Protein AF-A0A527ZY14-F1 (afdb_monomer_lite)

Foldseek 3Di:
DCVCCLVVVLVVLLVCLVCCDVVNVHPACFDPVDPVSDHDHPDSVVSNVVSVVVSVCVCCCCVVVVVVVQVVCCVPPNNDDDPVDVVVNCCCNVVVHDPDDD

Structure (mmCIF, N/CA/C/O backbone):
data_AF-A0A527ZY14-F1
#
_entry.id   AF-A0A527ZY14-F1
#
loop_
_atom_site.group_PDB
_atom_site.id
_atom_site.type_symbol
_atom_site.label_atom_id
_atom_site.label_alt_id
_atom_site.label_comp_id
_atom_site.label_asym_id
_atom_site.label_entity_id
_atom_site.label_seq_id
_atom_site.pdbx_PDB_ins_code
_atom_site.Cartn_x
_atom_site.Cartn_y
_atom_site.Cartn_z
_atom_site.occupancy
_atom_site.B_iso_or_equiv
_atom_site.auth_seq_id
_atom_site.auth_comp_id
_atom_site.auth_asym_id
_atom_site.auth_atom_id
_atom_site.pdbx_PDB_model_num
ATOM 1 N N . VAL A 1 1 ? 2.159 1.250 10.163 1.00 89.56 1 VAL A N 1
ATOM 2 C CA . VAL A 1 1 ? 1.752 0.604 8.888 1.00 89.56 1 VAL A CA 1
ATOM 3 C C . VAL A 1 1 ? 1.672 1.598 7.727 1.00 89.56 1 VAL A C 1
ATOM 5 O O . VAL A 1 1 ? 2.466 1.471 6.809 1.00 89.56 1 VAL A O 1
ATOM 8 N N . PHE A 1 2 ? 0.805 2.619 7.757 1.00 94.12 2 PHE A N 1
ATOM 9 C CA . PHE A 1 2 ? 0.599 3.519 6.603 1.00 94.12 2 PHE A CA 1
ATOM 10 C C . PHE A 1 2 ? 1.883 4.185 6.066 1.00 94.12 2 PHE A C 1
ATOM 12 O O . PHE A 1 2 ? 2.198 4.030 4.892 1.00 94.12 2 PHE A O 1
ATOM 19 N N . GLY A 1 3 ? 2.669 4.860 6.913 1.00 96.12 3 GLY A N 1
ATOM 20 C CA . GLY A 1 3 ? 3.870 5.578 6.460 1.00 96.12 3 GLY A CA 1
ATOM 21 C C . GLY A 1 3 ? 4.937 4.687 5.809 1.00 96.12 3 GLY A C 1
ATOM 22 O O . GLY A 1 3 ? 5.503 5.054 4.792 1.00 96.12 3 GLY A O 1
ATOM 23 N N . ILE A 1 4 ? 5.180 3.490 6.347 1.00 97.50 4 ILE A N 1
ATOM 24 C CA . ILE A 1 4 ? 6.204 2.583 5.803 1.00 97.50 4 ILE A CA 1
ATOM 25 C C . ILE A 1 4 ? 5.656 1.794 4.608 1.00 97.50 4 ILE A C 1
ATOM 27 O O . ILE A 1 4 ? 6.303 1.717 3.572 1.00 97.50 4 ILE A O 1
ATOM 31 N N . HIS A 1 5 ? 4.450 1.235 4.720 1.00 97.31 5 HIS A N 1
ATOM 32 C CA . HIS A 1 5 ? 3.924 0.319 3.707 1.00 97.31 5 HIS A CA 1
ATOM 33 C C . HIS A 1 5 ? 3.185 1.039 2.576 1.00 97.31 5 HIS A C 1
ATOM 35 O O . HIS A 1 5 ? 3.429 0.732 1.416 1.00 97.31 5 HIS A O 1
ATOM 41 N N . CYS A 1 6 ? 2.305 2.001 2.882 1.00 97.31 6 CYS A N 1
ATOM 42 C CA . CYS A 1 6 ? 1.567 2.730 1.845 1.00 97.31 6 CYS A CA 1
ATOM 43 C C . CYS A 1 6 ? 2.509 3.675 1.096 1.00 97.31 6 CYS A C 1
ATOM 45 O O . CYS A 1 6 ? 2.713 3.518 -0.104 1.00 97.31 6 CYS A O 1
ATOM 47 N N . VAL A 1 7 ? 3.154 4.606 1.807 1.00 98.19 7 VAL A N 1
ATOM 48 C CA . VAL A 1 7 ? 4.034 5.594 1.158 1.00 98.19 7 VAL A CA 1
ATOM 49 C C . VAL A 1 7 ? 5.268 4.916 0.559 1.00 98.19 7 VAL A C 1
ATOM 51 O O . VAL A 1 7 ? 5.594 5.169 -0.599 1.00 98.19 7 VAL A O 1
ATOM 54 N N . GLY A 1 8 ? 5.907 3.998 1.293 1.00 98.44 8 GLY A N 1
ATOM 55 C CA . GLY A 1 8 ? 7.028 3.214 0.765 1.00 98.44 8 GLY A CA 1
ATOM 56 C C . GLY A 1 8 ? 6.640 2.356 -0.442 1.00 98.44 8 GLY A C 1
ATOM 57 O O . GLY A 1 8 ? 7.389 2.306 -1.414 1.00 98.44 8 GLY A O 1
ATOM 58 N N . GLY A 1 9 ? 5.446 1.756 -0.439 1.00 98.38 9 GLY A N 1
ATOM 59 C CA . GLY A 1 9 ? 4.917 0.998 -1.574 1.00 98.38 9 GLY A CA 1
ATOM 60 C C . GLY A 1 9 ? 4.665 1.862 -2.811 1.00 98.38 9 GLY A C 1
ATOM 61 O O . GLY A 1 9 ? 5.023 1.458 -3.913 1.00 98.38 9 GLY A O 1
ATOM 62 N N . ILE A 1 10 ? 4.122 3.072 -2.644 1.00 98.62 10 ILE A N 1
ATOM 63 C CA . ILE A 1 10 ? 3.914 4.028 -3.745 1.00 98.62 10 ILE A CA 1
ATOM 64 C C . ILE A 1 10 ? 5.255 4.437 -4.361 1.00 98.62 10 ILE A C 1
ATOM 66 O O . ILE A 1 10 ? 5.421 4.369 -5.579 1.00 98.62 10 ILE A O 1
ATOM 70 N N . ILE A 1 11 ? 6.221 4.828 -3.525 1.00 98.50 11 ILE A N 1
ATOM 71 C CA . ILE A 1 11 ? 7.561 5.218 -3.981 1.00 98.50 11 ILE A CA 1
ATOM 72 C C . ILE A 1 11 ? 8.236 4.044 -4.694 1.00 98.50 11 ILE A C 1
ATOM 74 O O . ILE A 1 11 ? 8.762 4.219 -5.792 1.00 98.50 11 ILE A O 1
ATOM 78 N N . GLY A 1 12 ? 8.175 2.844 -4.110 1.00 98.56 12 GLY A N 1
ATOM 79 C CA . GLY A 1 12 ? 8.726 1.627 -4.699 1.00 98.56 12 GLY A CA 1
ATOM 80 C C . GLY A 1 12 ? 8.101 1.300 -6.054 1.00 98.56 12 GLY A C 1
ATOM 81 O O . GLY A 1 12 ? 8.827 1.104 -7.022 1.00 98.56 12 GLY A O 1
ATOM 82 N N . ALA A 1 13 ? 6.769 1.323 -6.158 1.00 98.44 13 ALA A N 1
ATOM 83 C CA . ALA A 1 13 ? 6.050 1.010 -7.390 1.00 98.44 13 ALA A CA 1
ATOM 84 C C . ALA A 1 13 ? 6.365 1.995 -8.523 1.00 98.44 13 ALA A C 1
ATOM 86 O O . ALA A 1 13 ? 6.562 1.569 -9.662 1.00 98.44 13 ALA A O 1
ATOM 87 N N . LEU A 1 14 ? 6.443 3.296 -8.230 1.00 98.44 14 LEU A N 1
ATOM 88 C CA . LEU A 1 14 ? 6.851 4.299 -9.218 1.00 98.44 14 LEU A CA 1
ATOM 89 C C . LEU A 1 14 ? 8.336 4.149 -9.581 1.00 98.44 14 LEU A C 1
ATOM 91 O O . LEU A 1 14 ? 8.686 4.226 -10.758 1.00 98.44 14 LEU A O 1
ATOM 95 N N . GLY A 1 15 ? 9.193 3.850 -8.601 1.00 98.19 15 GLY A N 1
ATOM 96 C CA . GLY A 1 15 ? 10.604 3.525 -8.812 1.00 98.19 15 GLY A CA 1
ATOM 97 C C . GLY A 1 15 ? 10.802 2.322 -9.739 1.00 98.19 15 GLY A C 1
ATOM 98 O O . GLY A 1 15 ? 11.642 2.379 -10.635 1.00 98.19 15 GLY A O 1
ATOM 99 N N . THR A 1 16 ? 9.976 1.276 -9.620 1.00 97.69 16 THR A N 1
ATOM 100 C CA . THR A 1 16 ? 9.961 0.139 -10.555 1.00 97.69 16 THR A CA 1
ATOM 101 C C . THR A 1 16 ? 9.715 0.593 -11.992 1.00 97.69 16 THR A C 1
ATOM 103 O O . THR A 1 16 ? 10.390 0.113 -12.897 1.00 97.69 16 THR A O 1
ATOM 106 N N . GLY A 1 17 ? 8.829 1.568 -12.217 1.00 97.12 17 GLY A N 1
ATOM 107 C CA . GLY A 1 17 ? 8.561 2.106 -13.557 1.00 97.12 17 GLY A CA 1
ATOM 108 C C . GLY A 1 17 ? 9.787 2.745 -14.224 1.00 97.12 17 GLY A C 1
ATOM 109 O O . GLY A 1 17 ? 9.863 2.804 -15.451 1.00 97.12 17 GLY A O 1
ATOM 110 N N . ILE A 1 18 ? 10.766 3.179 -13.426 1.00 97.62 18 ILE A N 1
ATOM 111 C CA . ILE A 1 18 ? 12.053 3.709 -13.890 1.00 97.62 18 ILE A CA 1
ATOM 112 C C . ILE A 1 18 ? 13.066 2.572 -14.045 1.00 97.62 18 ILE A C 1
ATOM 114 O O . ILE A 1 18 ? 13.659 2.404 -15.110 1.00 97.62 18 ILE A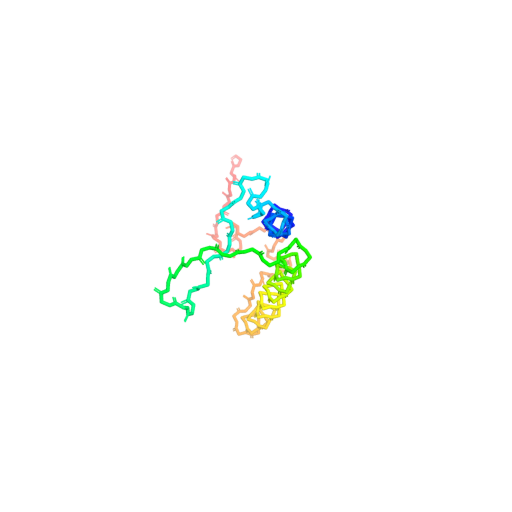 O 1
ATOM 118 N N . LEU A 1 19 ? 13.256 1.786 -12.985 1.00 97.88 19 LEU A N 1
ATOM 119 C CA . LEU A 1 19 ? 14.357 0.828 -12.863 1.00 97.88 19 LEU A CA 1
ATOM 120 C C . LEU A 1 19 ? 14.134 -0.478 -13.633 1.00 97.88 19 LEU A C 1
ATOM 122 O O . LEU A 1 19 ? 15.076 -1.241 -13.813 1.00 97.88 19 LEU A O 1
ATOM 126 N N . VAL A 1 20 ? 12.927 -0.731 -14.147 1.00 97.50 20 VAL A N 1
ATOM 127 C CA . VAL A 1 20 ? 12.666 -1.880 -15.029 1.00 97.50 20 VAL A CA 1
ATOM 128 C C . VAL A 1 20 ? 13.270 -1.719 -16.431 1.00 97.50 20 VAL A C 1
ATOM 130 O O . VAL A 1 20 ? 13.290 -2.670 -17.209 1.00 97.50 20 VAL A O 1
ATOM 133 N N . ASN A 1 21 ? 13.791 -0.532 -16.757 1.00 97.19 21 ASN A N 1
ATOM 134 C CA . ASN A 1 21 ? 14.473 -0.251 -18.015 1.00 97.19 21 ASN A CA 1
ATOM 135 C C . ASN A 1 21 ? 15.721 -1.141 -18.206 1.00 97.19 21 ASN A C 1
ATOM 137 O O . ASN A 1 21 ? 16.666 -1.010 -17.422 1.00 97.19 21 ASN A O 1
ATOM 141 N N . PRO A 1 22 ? 15.802 -1.958 -19.277 1.00 96.38 22 PRO A N 1
ATOM 142 C CA . PRO A 1 22 ? 16.989 -2.763 -19.569 1.00 96.38 22 PRO A CA 1
ATOM 143 C C . PRO A 1 22 ? 18.287 -1.962 -19.704 1.00 96.38 22 PRO A C 1
ATOM 145 O O . PRO A 1 22 ? 19.347 -2.444 -19.313 1.00 96.38 22 PRO A O 1
ATOM 148 N N . ALA A 1 23 ? 18.221 -0.708 -20.162 1.00 96.31 23 ALA A N 1
ATOM 149 C CA . ALA A 1 23 ? 19.391 0.170 -20.245 1.00 96.31 23 ALA A CA 1
ATOM 150 C C . ALA A 1 23 ? 19.968 0.558 -18.868 1.00 96.31 23 ALA A C 1
ATOM 152 O O . ALA A 1 23 ? 21.109 1.003 -18.787 1.00 96.31 23 ALA A O 1
ATOM 153 N N . LEU A 1 24 ? 19.193 0.392 -17.791 1.00 96.50 24 LEU A N 1
ATOM 154 C CA . LEU A 1 24 ? 19.615 0.605 -16.402 1.00 96.50 24 LEU A CA 1
ATOM 155 C C . LEU A 1 24 ? 19.916 -0.719 -15.672 1.00 96.50 24 LEU A C 1
ATOM 157 O O . LEU A 1 24 ? 20.105 -0.712 -14.458 1.00 96.50 24 LEU A O 1
ATOM 161 N N . GLY A 1 25 ? 19.940 -1.851 -16.388 1.00 95.81 25 GLY A N 1
ATOM 162 C CA . GLY A 1 25 ? 20.089 -3.191 -15.809 1.00 95.81 25 GLY A CA 1
ATOM 163 C C . GLY A 1 25 ? 18.774 -3.840 -15.358 1.00 95.81 25 GLY A C 1
ATOM 164 O O . GLY A 1 25 ? 18.803 -4.867 -14.684 1.00 95.81 25 GLY A O 1
ATOM 165 N N . GLY A 1 26 ? 17.625 -3.255 -15.709 1.00 96.31 26 GLY A N 1
ATOM 166 C CA . GLY A 1 26 ? 16.305 -3.820 -15.436 1.00 96.31 26 GLY A CA 1
ATOM 167 C C . GLY A 1 26 ? 15.970 -5.029 -16.316 1.00 96.31 26 GLY A C 1
ATOM 168 O O . GLY A 1 26 ? 16.508 -5.204 -17.405 1.00 96.31 26 GLY A O 1
ATOM 169 N N . ALA A 1 27 ? 15.038 -5.866 -15.863 1.00 94.50 27 ALA A N 1
ATOM 170 C CA . ALA A 1 27 ? 14.671 -7.096 -16.570 1.00 94.50 27 ALA A CA 1
ATOM 171 C C . ALA A 1 27 ? 13.750 -6.883 -17.792 1.00 94.50 27 ALA A C 1
ATOM 173 O O . ALA A 1 27 ? 13.485 -7.834 -18.524 1.00 94.50 27 ALA A O 1
ATOM 174 N N . GLY A 1 28 ? 13.236 -5.668 -18.014 1.00 95.25 28 GLY A N 1
ATOM 175 C CA . GLY A 1 28 ? 12.109 -5.447 -18.923 1.00 95.25 28 GLY A CA 1
ATOM 176 C C . GLY A 1 28 ? 10.794 -6.002 -18.359 1.00 95.25 28 GLY A C 1
ATOM 177 O O . GLY A 1 28 ? 10.696 -6.349 -17.182 1.00 95.25 28 GLY A O 1
ATOM 178 N N . ILE A 1 29 ? 9.758 -6.044 -19.194 1.00 94.19 29 ILE A N 1
ATOM 179 C CA . ILE A 1 29 ? 8.405 -6.470 -18.829 1.00 94.19 29 ILE A CA 1
ATOM 180 C C . ILE A 1 29 ? 7.993 -7.644 -19.699 1.00 94.19 29 ILE A C 1
ATOM 182 O O . ILE A 1 29 ? 7.924 -7.522 -20.919 1.00 94.19 29 ILE A O 1
ATOM 186 N N . VAL A 1 30 ? 7.683 -8.764 -19.057 1.00 92.50 30 VAL A N 1
ATOM 187 C CA . VAL A 1 30 ? 7.118 -9.937 -19.724 1.00 92.50 30 VAL A CA 1
ATOM 188 C C . VAL A 1 30 ? 5.635 -9.701 -19.983 1.00 92.50 30 VAL A C 1
ATOM 190 O O . VAL A 1 30 ? 4.885 -9.376 -19.058 1.00 92.50 30 VAL A O 1
ATOM 193 N N . ASP A 1 31 ? 5.215 -9.884 -21.232 1.00 87.75 31 ASP A N 1
ATOM 194 C CA . ASP A 1 31 ? 3.800 -9.994 -21.572 1.00 87.75 31 ASP A CA 1
ATOM 195 C C . ASP A 1 31 ? 3.345 -11.442 -21.352 1.00 87.75 31 ASP A C 1
ATOM 197 O O . ASP A 1 31 ? 3.713 -12.353 -22.086 1.00 87.75 31 ASP A O 1
ATOM 201 N N . TYR A 1 32 ? 2.558 -11.667 -20.301 1.00 87.44 32 TYR A N 1
ATOM 202 C CA . TYR A 1 32 ? 2.030 -12.996 -19.977 1.00 87.44 32 TYR A CA 1
ATOM 203 C C . TYR A 1 32 ? 0.803 -13.384 -20.813 1.00 87.44 32 TYR A C 1
ATOM 205 O O . TYR A 1 32 ? 0.255 -14.469 -20.619 1.00 87.44 32 TYR A O 1
ATOM 213 N N . SER A 1 33 ? 0.341 -12.512 -21.713 1.00 88.62 33 SER A N 1
ATOM 214 C CA . SER A 1 33 ? -0.740 -12.826 -22.650 1.00 88.62 33 SER A CA 1
ATOM 215 C C . SER A 1 33 ? -0.243 -13.471 -23.948 1.00 88.62 33 SER A C 1
ATOM 217 O O . SER A 1 33 ? -1.050 -14.016 -24.703 1.00 88.62 33 SER A O 1
ATOM 219 N N . THR A 1 34 ? 1.071 -13.461 -24.197 1.00 85.06 34 THR A N 1
ATOM 220 C CA . THR A 1 34 ? 1.703 -14.045 -25.383 1.00 85.06 34 THR A CA 1
ATOM 221 C C . THR A 1 34 ? 2.450 -15.337 -25.045 1.00 85.06 34 THR A C 1
ATOM 223 O O . THR A 1 34 ? 2.906 -15.556 -23.927 1.00 85.06 34 THR A O 1
ATOM 226 N N . ALA A 1 35 ? 2.569 -16.233 -26.029 1.00 84.94 35 ALA A N 1
ATOM 227 C CA . ALA A 1 35 ? 3.197 -17.545 -25.843 1.00 84.94 35 ALA A CA 1
ATOM 228 C C . ALA A 1 35 ? 4.737 -17.505 -25.803 1.00 84.94 35 ALA A C 1
ATOM 230 O O . ALA A 1 35 ? 5.365 -18.498 -25.441 1.00 84.94 35 ALA A O 1
ATOM 231 N N . ASP A 1 36 ? 5.348 -16.393 -26.213 1.00 85.44 36 ASP A N 1
ATOM 232 C CA . ASP A 1 36 ? 6.801 -16.226 -26.276 1.00 85.44 36 ASP A CA 1
ATOM 233 C C . ASP A 1 36 ? 7.419 -15.792 -24.938 1.00 85.44 36 ASP A C 1
ATOM 235 O O . ASP A 1 36 ? 8.627 -15.949 -24.764 1.00 85.44 36 ASP A O 1
ATOM 239 N N . PHE A 1 37 ? 6.609 -15.275 -24.000 1.00 84.88 37 PHE A N 1
ATOM 240 C CA . PHE A 1 37 ? 7.024 -14.748 -22.692 1.00 84.88 37 PHE A CA 1
ATOM 241 C C . PHE A 1 37 ? 8.260 -13.835 -22.766 1.00 84.88 37 PHE A C 1
ATOM 243 O O . PHE A 1 37 ? 9.047 -13.738 -21.818 1.00 84.88 37 PHE A O 1
ATOM 250 N N . ALA A 1 38 ? 8.454 -13.172 -23.906 1.00 87.12 38 ALA A N 1
ATOM 251 C CA . ALA A 1 38 ? 9.617 -12.343 -24.144 1.00 87.12 38 ALA A CA 1
ATOM 252 C C . ALA A 1 38 ? 9.482 -11.035 -23.357 1.00 87.12 38 ALA A C 1
ATOM 254 O O . ALA A 1 38 ? 8.431 -10.391 -23.352 1.00 87.12 38 ALA A O 1
ATOM 255 N N . ALA A 1 39 ? 10.562 -10.621 -22.690 1.00 91.38 39 ALA A N 1
ATOM 256 C CA . ALA A 1 39 ? 10.583 -9.346 -21.992 1.00 91.38 39 ALA A CA 1
ATOM 257 C C . ALA A 1 39 ? 10.731 -8.193 -22.997 1.00 91.38 39 ALA A C 1
ATOM 259 O O . ALA A 1 39 ? 11.747 -8.065 -23.681 1.00 91.38 39 ALA A O 1
ATOM 260 N N . GLY A 1 40 ? 9.715 -7.337 -23.069 1.00 92.06 40 GLY A N 1
ATOM 261 C CA . GLY A 1 40 ? 9.714 -6.103 -23.844 1.00 92.06 40 GLY A CA 1
ATOM 262 C C . GLY A 1 40 ? 9.915 -4.868 -22.967 1.00 92.06 40 GLY A C 1
ATOM 263 O O . GLY A 1 40 ? 9.768 -4.898 -21.745 1.00 92.06 40 GLY A O 1
ATOM 264 N N . TYR A 1 41 ? 10.224 -3.731 -23.589 1.00 95.19 41 TYR A N 1
ATOM 265 C CA . TYR A 1 41 ? 10.290 -2.455 -22.883 1.00 95.19 41 TYR A CA 1
ATOM 266 C C . TYR A 1 41 ? 9.775 -1.311 -23.756 1.00 95.19 41 TYR A C 1
ATOM 268 O O . TYR A 1 41 ? 10.459 -0.822 -24.649 1.00 95.19 41 TYR A O 1
ATOM 276 N N . ALA A 1 42 ? 8.555 -0.860 -23.465 1.00 92.25 42 ALA A N 1
ATOM 277 C CA . ALA A 1 42 ? 7.866 0.195 -24.211 1.00 92.25 42 ALA A CA 1
ATOM 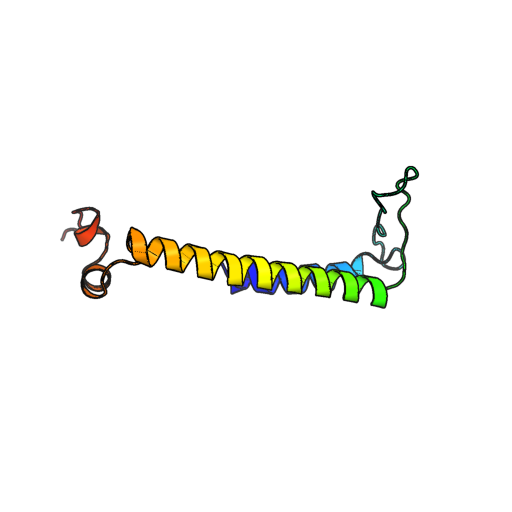278 C C . ALA A 1 42 ? 8.275 1.631 -23.803 1.00 92.25 42 ALA A C 1
ATOM 280 O O . ALA A 1 42 ? 7.580 2.591 -24.137 1.00 92.25 42 ALA A O 1
ATOM 281 N N . GLY A 1 43 ? 9.371 1.788 -23.051 1.00 96.19 43 GLY A N 1
ATOM 282 C CA . GLY A 1 43 ? 9.890 3.080 -22.596 1.00 96.19 43 GLY A CA 1
ATOM 283 C C . GLY A 1 43 ? 9.431 3.512 -21.197 1.00 96.19 43 GLY A C 1
ATOM 284 O O . GLY A 1 43 ? 8.401 3.073 -20.679 1.00 96.19 43 GLY A O 1
ATOM 285 N N . THR A 1 44 ? 10.205 4.419 -20.588 1.00 96.56 44 THR A N 1
ATOM 286 C CA . THR A 1 44 ? 10.023 4.862 -19.193 1.00 96.56 44 THR A CA 1
ATOM 287 C C . THR A 1 44 ? 8.674 5.526 -18.959 1.00 96.56 44 THR A C 1
ATOM 289 O O . THR A 1 44 ? 8.028 5.254 -17.954 1.00 96.56 44 THR A O 1
ATOM 292 N N . ALA A 1 45 ? 8.218 6.373 -19.887 1.00 97.50 45 ALA A N 1
ATOM 293 C CA . ALA A 1 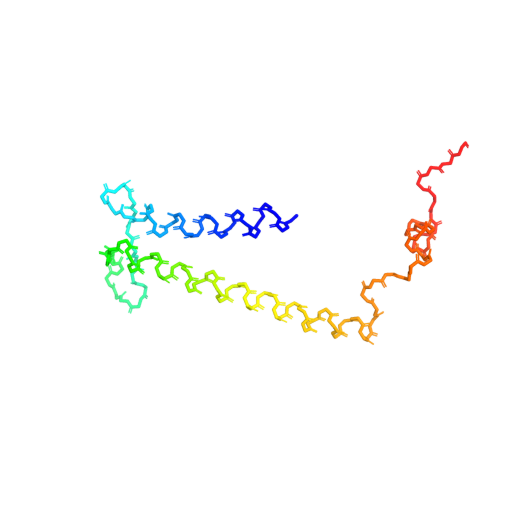45 ? 6.936 7.066 -19.753 1.00 97.50 45 ALA A CA 1
ATOM 294 C C . ALA A 1 45 ? 5.760 6.075 -19.712 1.00 97.50 45 ALA A C 1
ATOM 296 O O . ALA A 1 45 ? 4.887 6.175 -18.850 1.00 97.50 45 ALA A O 1
ATOM 297 N N . THR A 1 46 ? 5.783 5.068 -20.591 1.00 96.88 46 THR A N 1
ATOM 298 C CA . THR A 1 46 ? 4.779 3.999 -20.642 1.00 96.88 46 THR A CA 1
ATOM 299 C C . THR A 1 46 ? 4.763 3.179 -19.350 1.00 96.88 46 THR A C 1
ATOM 301 O O . THR A 1 46 ? 3.690 2.858 -18.829 1.00 96.88 46 THR A O 1
ATOM 304 N N . GLN A 1 47 ? 5.941 2.869 -18.797 1.00 97.19 47 GLN A N 1
ATOM 305 C CA . GLN A 1 47 ? 6.056 2.117 -17.546 1.00 97.19 47 GLN A CA 1
ATOM 306 C C . GLN A 1 47 ? 5.631 2.931 -16.324 1.00 97.19 47 GLN A C 1
ATOM 308 O O . GLN A 1 47 ? 4.813 2.457 -15.540 1.00 97.19 47 GLN A O 1
ATOM 313 N N . LEU A 1 48 ? 6.077 4.181 -16.193 1.00 98.00 48 LEU A N 1
ATOM 314 C CA . LEU A 1 48 ? 5.628 5.078 -15.125 1.00 98.00 48 LEU A CA 1
ATOM 315 C C . LEU A 1 48 ? 4.109 5.264 -15.130 1.00 98.00 48 LEU A C 1
ATOM 317 O O . LEU A 1 48 ? 3.482 5.214 -14.073 1.00 98.00 48 LEU A O 1
ATOM 321 N N . TRP A 1 49 ? 3.501 5.412 -16.309 1.00 98.25 49 TRP A N 1
ATOM 322 C CA . TRP A 1 49 ? 2.049 5.516 -16.419 1.00 98.25 49 TRP A CA 1
ATOM 323 C C . TRP A 1 49 ? 1.332 4.227 -16.002 1.00 98.25 49 TRP A C 1
ATOM 325 O O . TRP A 1 49 ? 0.286 4.268 -15.352 1.00 98.25 49 TRP A O 1
ATOM 335 N N . SER A 1 50 ? 1.898 3.069 -16.339 1.00 97.00 50 SER A N 1
ATOM 336 C CA . SER A 1 50 ? 1.354 1.769 -15.936 1.00 97.00 50 SER A CA 1
ATOM 337 C C . SER A 1 50 ? 1.419 1.576 -14.420 1.00 97.00 50 SER A C 1
ATOM 339 O O . SER A 1 50 ? 0.400 1.253 -13.807 1.00 97.00 50 SER A O 1
ATOM 341 N N . GLN A 1 51 ? 2.561 1.883 -13.804 1.00 98.31 51 GLN A N 1
ATOM 342 C CA . GLN A 1 51 ? 2.740 1.823 -12.352 1.00 98.31 51 GLN A CA 1
ATOM 343 C C . GLN A 1 51 ? 1.838 2.818 -11.615 1.00 98.31 51 GLN A C 1
ATOM 345 O O . GLN A 1 51 ? 1.227 2.461 -10.610 1.00 98.31 51 GLN A O 1
ATOM 350 N N . PHE A 1 52 ? 1.686 4.039 -12.137 1.00 98.62 52 PHE A N 1
ATOM 351 C CA . PHE A 1 52 ? 0.776 5.038 -11.575 1.00 98.62 52 PHE A CA 1
ATOM 352 C C . PHE A 1 52 ? -0.678 4.548 -11.555 1.00 98.62 52 PHE A C 1
ATOM 354 O O . PHE A 1 52 ? -1.342 4.640 -10.521 1.00 98.62 52 PHE A O 1
ATOM 361 N N . LYS A 1 53 ? -1.167 3.968 -12.661 1.00 98.56 53 LYS A N 1
ATOM 362 C CA . LYS A 1 53 ? -2.502 3.350 -12.701 1.00 98.56 53 LYS A CA 1
ATOM 363 C C . LYS A 1 53 ? -2.628 2.232 -11.664 1.00 98.56 53 LYS A C 1
ATOM 365 O O . LYS A 1 53 ? -3.627 2.190 -10.954 1.00 98.56 53 LYS A O 1
ATOM 370 N N . GLY A 1 54 ? -1.618 1.368 -11.541 1.00 98.44 54 GLY A N 1
ATOM 371 C CA . GLY A 1 54 ? -1.591 0.299 -10.539 1.00 98.44 54 GLY A CA 1
ATOM 372 C C . GLY A 1 54 ? -1.685 0.827 -9.104 1.00 98.44 54 GLY A C 1
ATOM 373 O O . GLY A 1 54 ? -2.504 0.343 -8.320 1.00 98.44 54 GLY A O 1
ATOM 374 N N . VAL A 1 55 ? -0.918 1.870 -8.776 1.00 98.69 55 VAL A N 1
ATOM 375 C CA . VAL A 1 55 ? -0.994 2.566 -7.482 1.00 98.69 55 VAL A CA 1
ATOM 376 C C . VAL A 1 55 ? -2.394 3.126 -7.244 1.00 98.69 55 VAL A C 1
ATOM 378 O O . VAL A 1 55 ? -2.983 2.857 -6.199 1.00 98.69 55 VAL A O 1
ATOM 381 N N . LEU A 1 56 ? -2.947 3.862 -8.211 1.00 98.62 56 LEU A N 1
ATOM 382 C CA . LEU A 1 56 ? -4.264 4.485 -8.085 1.00 98.62 56 LEU A CA 1
ATOM 383 C C . LEU A 1 56 ? -5.358 3.439 -7.846 1.00 98.62 56 LEU A C 1
ATOM 385 O O . LEU A 1 56 ? -6.155 3.586 -6.921 1.00 98.62 56 LEU A O 1
ATOM 389 N N . VAL A 1 57 ? -5.361 2.362 -8.635 1.00 98.56 57 VAL A N 1
ATOM 390 C CA . VAL A 1 57 ? -6.303 1.247 -8.473 1.00 98.56 57 VAL A CA 1
ATOM 391 C C . VAL A 1 57 ? -6.162 0.630 -7.086 1.00 98.56 57 VAL A C 1
ATOM 393 O O . VAL A 1 57 ? -7.164 0.444 -6.405 1.00 98.56 57 VAL A O 1
ATOM 396 N N . THR A 1 58 ? -4.936 0.371 -6.632 1.00 98.19 58 THR A N 1
ATOM 397 C CA . THR A 1 58 ? -4.689 -0.255 -5.325 1.00 98.19 58 THR A CA 1
ATOM 398 C C . THR A 1 58 ? -5.158 0.634 -4.173 1.00 98.19 58 THR A C 1
ATOM 400 O O . THR A 1 58 ? -5.804 0.145 -3.245 1.00 98.19 58 THR A O 1
ATOM 403 N N . VAL A 1 59 ? -4.885 1.941 -4.229 1.00 98.12 59 VAL A N 1
ATOM 404 C CA . VAL A 1 59 ? -5.311 2.910 -3.205 1.00 98.12 59 VAL A CA 1
ATOM 405 C C . VAL A 1 59 ? -6.830 3.028 -3.161 1.00 98.12 59 VAL A C 1
ATOM 407 O O . VAL A 1 59 ? -7.409 2.974 -2.079 1.00 98.12 59 VAL A O 1
ATOM 410 N N . LEU A 1 60 ? -7.488 3.154 -4.314 1.00 98.38 60 LEU A N 1
ATOM 411 C CA . LEU A 1 60 ? -8.946 3.255 -4.366 1.00 98.38 60 LEU A CA 1
ATOM 412 C C . LEU A 1 60 ? -9.611 1.957 -3.915 1.00 98.38 60 LEU A C 1
ATOM 414 O O . LEU A 1 60 ? -10.527 1.998 -3.099 1.00 98.38 60 LEU A O 1
ATOM 418 N N . TRP A 1 61 ? -9.128 0.811 -4.393 1.00 98.44 61 TRP A N 1
ATOM 419 C CA . TRP A 1 61 ? -9.668 -0.496 -4.034 1.00 98.44 61 TRP A CA 1
ATOM 420 C C . TRP A 1 61 ? -9.540 -0.764 -2.536 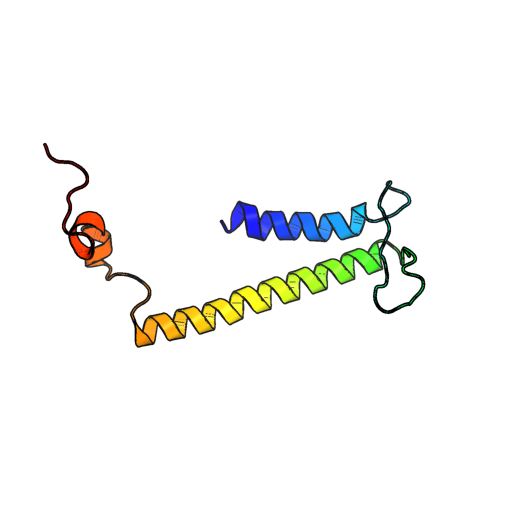1.00 98.44 61 TRP A C 1
ATOM 422 O O . TRP A 1 61 ? -10.534 -1.035 -1.865 1.00 98.44 61 TRP A O 1
ATOM 432 N N . SER A 1 62 ? -8.324 -0.643 -1.997 1.00 97.75 62 SER A N 1
ATOM 433 C CA . SER A 1 62 ? -8.080 -0.884 -0.574 1.00 97.75 62 SER A CA 1
ATOM 434 C C . SER A 1 62 ? -8.749 0.169 0.306 1.00 97.75 62 SER A C 1
ATOM 436 O O . SER A 1 62 ? -9.360 -0.194 1.305 1.00 97.75 62 SER A O 1
ATOM 438 N N . GLY A 1 63 ? -8.703 1.449 -0.066 1.00 97.75 63 GLY A N 1
ATOM 439 C CA . GLY A 1 63 ? -9.297 2.540 0.702 1.00 97.75 63 GLY A CA 1
ATOM 440 C C . GLY A 1 63 ? -10.821 2.471 0.748 1.00 97.75 63 GLY A C 1
ATOM 441 O O . GLY A 1 63 ? -11.400 2.409 1.832 1.00 97.75 63 GLY A O 1
ATOM 442 N N . ILE A 1 64 ? -11.478 2.440 -0.415 1.00 98.62 64 ILE A N 1
ATOM 443 C CA . ILE A 1 64 ? -12.946 2.418 -0.505 1.00 98.62 64 ILE A CA 1
ATOM 444 C C . ILE A 1 64 ? -13.485 1.082 0.002 1.00 98.62 64 ILE A C 1
ATOM 446 O O . ILE A 1 64 ? -14.404 1.066 0.819 1.00 98.62 64 ILE A O 1
ATOM 450 N N . GLY A 1 65 ? -12.892 -0.033 -0.435 1.00 98.44 65 GLY A N 1
ATOM 451 C CA . GLY A 1 65 ? -13.293 -1.366 0.005 1.00 98.44 65 GLY A CA 1
ATOM 452 C C . GLY A 1 65 ? -13.189 -1.516 1.521 1.00 98.44 65 GLY A C 1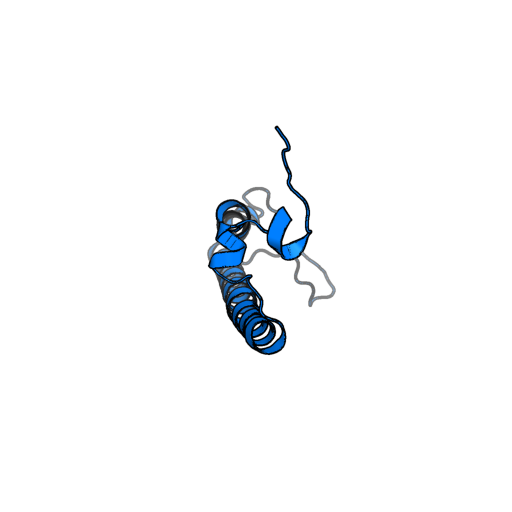
ATOM 453 O O . GLY A 1 65 ? -14.161 -1.920 2.159 1.00 98.44 65 GLY A O 1
ATOM 454 N N . SER A 1 66 ? -12.064 -1.109 2.121 1.00 98.06 66 SER A N 1
ATOM 455 C CA . SER A 1 66 ? -11.912 -1.166 3.582 1.00 98.06 66 SER A CA 1
ATOM 456 C C . SER A 1 66 ? -12.871 -0.217 4.289 1.00 98.06 66 SER A C 1
ATOM 458 O O . SER A 1 66 ? -13.443 -0.606 5.296 1.00 98.06 66 SER A O 1
ATOM 460 N N . ALA A 1 67 ? -13.104 0.994 3.773 1.00 98.25 67 ALA A N 1
ATOM 461 C CA . ALA A 1 67 ? -14.049 1.930 4.385 1.00 98.25 67 ALA A CA 1
ATOM 462 C C . ALA A 1 67 ? -15.477 1.364 4.432 1.00 98.25 67 ALA A C 1
ATOM 464 O O . ALA A 1 67 ? -16.144 1.463 5.463 1.00 98.25 67 ALA A O 1
ATOM 465 N N . ILE A 1 68 ? -15.928 0.726 3.347 1.00 98.50 68 ILE A N 1
ATOM 466 C CA . ILE A 1 68 ? -17.232 0.052 3.294 1.00 98.50 68 ILE A CA 1
ATOM 467 C C . ILE A 1 68 ? -17.278 -1.084 4.318 1.00 98.50 68 ILE A C 1
ATOM 469 O O . ILE A 1 68 ? -18.201 -1.141 5.130 1.00 98.50 68 ILE A O 1
ATOM 473 N N . LEU A 1 69 ? -16.276 -1.966 4.312 1.00 98.31 69 LEU A N 1
ATOM 474 C CA . LEU A 1 69 ? -16.227 -3.117 5.215 1.00 98.31 69 LEU A CA 1
ATOM 475 C C . LEU A 1 69 ? -16.169 -2.688 6.682 1.00 98.31 69 LEU A C 1
ATOM 477 O O . LEU A 1 69 ? -16.944 -3.188 7.493 1.00 98.31 69 LEU A O 1
ATOM 481 N N . TYR A 1 70 ? -15.319 -1.720 7.018 1.00 98.19 70 TYR A N 1
ATOM 482 C CA . TYR A 1 70 ? -15.236 -1.160 8.362 1.00 98.19 70 TYR A CA 1
ATOM 483 C C . TYR A 1 70 ? -16.557 -0.549 8.794 1.00 98.19 70 TYR A C 1
ATOM 485 O O . TYR A 1 70 ? -16.967 -0.774 9.928 1.00 98.19 70 TYR A O 1
ATOM 493 N N . LYS A 1 71 ? -17.270 0.149 7.901 1.00 98.12 71 LYS A N 1
ATOM 494 C CA . LYS A 1 71 ? -18.575 0.702 8.259 1.00 98.12 71 LYS A CA 1
ATOM 495 C C . LYS A 1 71 ? -19.614 -0.385 8.518 1.00 98.12 71 LYS A C 1
ATOM 497 O O . LYS A 1 71 ? -20.392 -0.260 9.457 1.00 98.12 71 LYS A O 1
ATOM 502 N N . ILE A 1 72 ? -19.628 -1.446 7.714 1.00 98.38 72 ILE A N 1
ATOM 503 C CA . ILE A 1 72 ? -20.531 -2.587 7.913 1.00 98.38 72 ILE A CA 1
ATOM 504 C C . ILE A 1 72 ? -20.247 -3.265 9.257 1.00 98.38 72 ILE A C 1
ATOM 506 O O . ILE A 1 72 ? -21.173 -3.481 10.034 1.00 98.38 72 ILE A O 1
ATOM 510 N N . VAL A 1 73 ? -18.979 -3.551 9.557 1.00 98.31 73 VAL A N 1
ATOM 511 C CA . VAL A 1 73 ? -18.581 -4.171 10.830 1.00 98.31 73 VAL A CA 1
ATOM 512 C C . VAL A 1 73 ? -18.942 -3.274 12.013 1.00 98.31 73 VAL A C 1
ATOM 514 O O . VAL A 1 73 ? -19.510 -3.755 12.990 1.00 98.31 73 VAL A O 1
ATOM 517 N N . ASP A 1 74 ? -18.688 -1.972 11.904 1.00 97.25 74 ASP A N 1
ATOM 518 C CA . ASP A 1 74 ? -19.019 -0.988 12.936 1.00 97.25 74 ASP A CA 1
ATOM 519 C C . ASP A 1 74 ? -20.520 -0.953 13.262 1.00 97.25 74 ASP A C 1
ATOM 521 O O . ASP A 1 74 ? -20.895 -0.858 14.424 1.00 97.25 74 ASP A O 1
ATOM 525 N N . MET A 1 75 ? -21.388 -1.104 12.257 1.00 97.25 75 MET A N 1
ATOM 526 C CA . MET A 1 75 ? -22.844 -1.115 12.458 1.00 97.25 75 MET A CA 1
ATOM 527 C C . MET A 1 75 ? -23.389 -2.432 13.028 1.00 97.25 75 MET A C 1
ATOM 529 O O . MET A 1 75 ? -24.432 -2.412 13.675 1.00 97.25 75 MET A O 1
ATOM 533 N N . ILE A 1 76 ? -22.740 -3.569 12.750 1.00 97.94 76 ILE A N 1
ATOM 534 C CA . ILE A 1 76 ? -23.241 -4.902 13.137 1.00 97.94 76 ILE A CA 1
ATOM 535 C C . ILE A 1 76 ? -22.647 -5.361 14.470 1.00 97.94 76 ILE A C 1
ATOM 537 O O . ILE A 1 76 ? -23.357 -5.916 15.303 1.00 97.94 76 ILE A O 1
ATOM 541 N N . VAL A 1 77 ? -21.342 -5.167 14.648 1.00 96.06 77 VAL A N 1
ATOM 542 C CA . VAL A 1 77 ? -20.567 -5.701 15.779 1.00 96.06 77 VAL A CA 1
ATOM 543 C C . VAL A 1 77 ? -20.091 -4.583 16.706 1.00 96.06 77 VAL A C 1
ATOM 545 O O . VAL A 1 77 ? -20.003 -4.787 17.912 1.00 96.06 77 VAL A O 1
ATOM 548 N N . GLY A 1 78 ? -19.810 -3.401 16.153 1.00 94.50 78 GLY A N 1
ATOM 549 C CA . GLY A 1 78 ? -19.036 -2.358 16.823 1.00 94.50 78 GLY A CA 1
ATOM 550 C C . GLY A 1 78 ? -17.543 -2.594 16.598 1.00 94.50 78 GLY A C 1
ATOM 551 O O . GLY A 1 78 ? -16.976 -3.572 17.078 1.00 94.50 78 GLY A O 1
ATOM 552 N N . LEU A 1 79 ? -16.903 -1.721 15.815 1.00 95.06 79 LEU A N 1
ATOM 553 C CA . LEU A 1 79 ? -15.518 -1.928 15.368 1.00 95.06 79 LEU A CA 1
ATOM 554 C C . LEU A 1 79 ? -14.494 -1.437 16.396 1.00 95.06 79 LEU A C 1
ATOM 556 O O . LEU A 1 79 ? -13.401 -1.992 16.500 1.00 95.06 79 LEU A O 1
ATOM 560 N N . ARG A 1 80 ? -14.831 -0.367 17.119 1.00 95.56 80 ARG A N 1
ATOM 561 C CA . ARG A 1 80 ? -13.957 0.291 18.087 1.00 95.56 80 ARG A CA 1
ATOM 562 C C . ARG A 1 80 ? -14.631 0.298 19.464 1.00 95.56 80 ARG A C 1
ATOM 564 O O . ARG A 1 80 ? -15.838 0.542 19.523 1.00 95.56 80 ARG A O 1
ATOM 571 N N . PRO A 1 81 ? -13.890 0.050 20.556 1.00 94.88 81 PRO A N 1
ATOM 572 C CA . PRO A 1 81 ? -14.419 0.172 21.911 1.00 94.88 81 PRO A CA 1
ATOM 573 C C . PRO A 1 81 ? -14.969 1.579 22.188 1.00 94.88 81 PRO A C 1
ATOM 575 O O . PRO A 1 81 ? -14.635 2.549 21.502 1.00 94.88 81 PRO A O 1
ATOM 578 N N . THR A 1 82 ? -15.825 1.702 23.204 1.00 93.94 82 THR A N 1
ATOM 579 C CA . THR A 1 82 ? -16.346 3.013 23.617 1.00 93.94 82 THR A CA 1
ATOM 580 C C . THR A 1 82 ? -15.210 3.900 24.126 1.00 93.94 82 THR A C 1
ATOM 582 O O . THR A 1 82 ? -14.212 3.412 24.648 1.00 93.94 82 THR A O 1
ATOM 585 N N . ALA A 1 83 ? -15.362 5.222 24.015 1.00 94.94 83 ALA A N 1
ATOM 586 C CA . ALA A 1 83 ? -14.329 6.162 24.457 1.00 94.94 83 ALA A CA 1
ATOM 587 C C . ALA A 1 83 ? -13.987 6.024 25.952 1.00 94.94 83 ALA A C 1
ATOM 589 O O . ALA A 1 83 ? -12.846 6.263 26.341 1.00 94.94 83 ALA A O 1
ATOM 590 N N . ASP A 1 84 ? -14.961 5.637 26.778 1.00 94.75 84 ASP A N 1
ATOM 591 C CA . ASP A 1 84 ? -14.733 5.388 28.201 1.00 94.75 84 ASP A CA 1
ATOM 592 C C . ASP A 1 84 ? -13.956 4.084 28.416 1.00 94.75 84 ASP A C 1
ATOM 594 O O . ASP A 1 84 ? -12.979 4.088 29.162 1.00 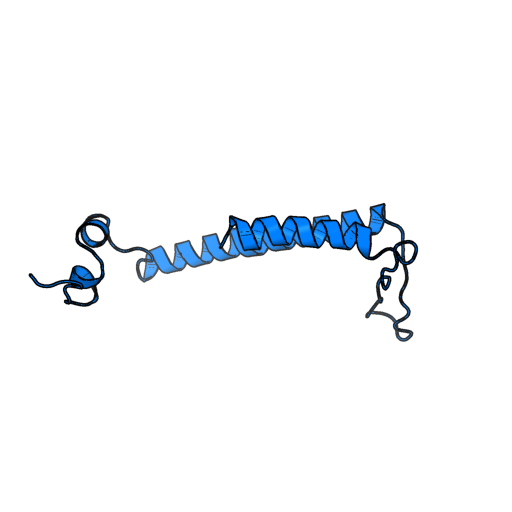94.75 84 ASP A O 1
ATOM 598 N N . ALA A 1 85 ? -14.283 3.015 27.676 1.00 92.62 85 ALA A N 1
ATOM 599 C CA . ALA A 1 85 ? -13.532 1.763 27.741 1.00 92.62 85 ALA A CA 1
ATOM 600 C C . ALA A 1 85 ? -12.086 1.915 27.231 1.00 92.62 85 ALA A C 1
ATOM 602 O O . ALA A 1 85 ? -11.152 1.366 27.811 1.00 92.62 85 ALA A O 1
ATOM 603 N N . GLU A 1 86 ? -11.870 2.716 26.182 1.00 93.31 86 GLU A N 1
ATOM 604 C CA . GLU A 1 86 ? -10.520 3.034 25.698 1.00 93.31 86 GLU A CA 1
ATOM 605 C C . GLU A 1 86 ? -9.701 3.850 26.705 1.00 93.31 86 GLU A C 1
ATOM 607 O O . GLU A 1 86 ? -8.480 3.706 26.745 1.00 93.31 86 GLU A O 1
ATOM 612 N N . ARG A 1 87 ? -10.346 4.709 27.506 1.00 93.12 87 ARG A N 1
ATOM 613 C CA . ARG A 1 87 ? -9.675 5.502 28.550 1.00 93.12 87 ARG A CA 1
ATOM 614 C C . ARG A 1 87 ? -9.316 4.674 29.775 1.00 93.12 87 ARG A C 1
ATOM 616 O O . ARG A 1 87 ? -8.251 4.891 30.342 1.00 93.12 87 ARG A O 1
ATOM 623 N N . GLU A 1 88 ? -10.211 3.787 30.192 1.00 91.50 88 GLU A N 1
ATOM 624 C CA . GLU A 1 88 ? -9.987 2.880 31.320 1.00 91.50 88 GLU A CA 1
ATOM 625 C C . GLU A 1 88 ? -8.945 1.803 30.978 1.00 91.50 88 GLU A C 1
ATOM 627 O O . GLU A 1 88 ? -8.151 1.417 31.832 1.00 91.50 88 GLU A O 1
ATOM 632 N N . GLY A 1 89 ? -8.882 1.397 29.706 1.00 93.25 89 GLY A N 1
ATOM 633 C CA . GLY A 1 89 ? -7.925 0.430 29.179 1.00 93.25 89 GLY A CA 1
ATOM 634 C C . GLY A 1 89 ? -8.593 -0.900 28.838 1.00 93.25 89 GLY A C 1
ATOM 635 O O . GLY A 1 89 ? -9.474 -1.384 29.552 1.00 93.25 89 GLY A O 1
ATOM 636 N N . LEU A 1 90 ? -8.177 -1.507 27.724 1.00 93.06 90 LEU A N 1
ATOM 637 C CA . LEU A 1 90 ? -8.769 -2.761 27.237 1.00 93.06 90 LEU A CA 1
ATOM 638 C C . LEU A 1 90 ? -8.390 -3.965 28.094 1.00 93.06 90 LEU A C 1
ATOM 640 O O . LEU A 1 90 ? -9.186 -4.893 28.206 1.00 93.06 90 LEU A O 1
ATOM 644 N N . ASP A 1 91 ? -7.240 -3.914 28.763 1.00 93.25 91 ASP A N 1
ATOM 645 C CA . ASP A 1 91 ? -6.832 -4.937 29.724 1.00 93.25 91 ASP A CA 1
ATOM 646 C C . ASP A 1 91 ? -7.910 -5.096 30.810 1.00 93.25 91 ASP A C 1
ATOM 648 O O . ASP A 1 91 ? -8.394 -6.196 31.052 1.00 93.25 91 ASP A O 1
ATOM 652 N N . LEU A 1 92 ? -8.413 -3.989 31.368 1.00 88.56 92 LEU A N 1
ATOM 653 C CA . LEU A 1 92 ? -9.484 -4.021 32.367 1.00 88.56 92 LEU A CA 1
ATOM 654 C C . LEU A 1 92 ? -10.858 -4.274 31.738 1.00 88.56 92 LEU A C 1
ATOM 656 O O . LEU A 1 92 ? -11.606 -5.137 32.194 1.00 88.56 92 LEU A O 1
ATOM 660 N N . THR A 1 93 ? -11.199 -3.529 30.688 1.00 90.81 93 THR A N 1
ATOM 661 C CA . THR A 1 93 ? -12.579 -3.470 30.173 1.00 90.81 93 THR A CA 1
ATOM 662 C C . THR A 1 93 ? -12.951 -4.635 29.261 1.00 90.81 93 THR A C 1
ATOM 664 O O . THR A 1 93 ? -14.124 -5.000 29.192 1.00 90.81 93 THR A O 1
ATOM 667 N N . ALA A 1 94 ? -11.975 -5.235 28.575 1.00 90.44 94 ALA A N 1
ATOM 668 C CA . ALA A 1 94 ? -12.176 -6.361 27.666 1.00 90.44 94 ALA A CA 1
ATOM 669 C C . ALA A 1 94 ? -11.543 -7.666 28.173 1.00 90.44 94 ALA A C 1
ATOM 671 O O . ALA A 1 94 ? -12.065 -8.739 27.867 1.00 90.44 94 ALA A O 1
ATOM 672 N N . HIS A 1 95 ? -10.454 -7.594 28.947 1.00 93.06 95 HIS A N 1
ATOM 673 C CA . HIS A 1 95 ? -9.716 -8.775 29.412 1.00 93.06 95 HIS A CA 1
ATOM 674 C C . HIS A 1 95 ? -9.832 -9.041 30.926 1.00 93.06 95 HIS A C 1
ATOM 676 O O . HIS A 1 95 ? -9.515 -10.144 31.366 1.00 93.06 95 HIS A O 1
ATOM 682 N N . GLY A 1 96 ? -10.363 -8.099 31.718 1.00 88.69 96 GLY A N 1
ATOM 683 C CA . GLY A 1 96 ? -10.539 -8.243 33.168 1.00 88.69 96 GLY A CA 1
ATOM 684 C C . GLY A 1 96 ? -9.229 -8.321 33.961 1.00 88.69 96 GLY A C 1
ATOM 685 O O . GLY A 1 96 ? -9.233 -8.794 35.098 1.00 88.69 96 GLY A O 1
ATOM 686 N N . GLU A 1 97 ? -8.117 -7.883 33.374 1.00 89.25 97 GLU A N 1
ATOM 687 C CA . GLU A 1 97 ? -6.776 -7.968 33.946 1.00 89.25 97 GLU A CA 1
ATOM 688 C C . GLU A 1 97 ? -6.146 -6.583 34.125 1.00 89.25 97 GLU A C 1
ATOM 690 O O . GLU A 1 97 ? -6.404 -5.649 33.369 1.00 89.25 97 GLU A O 1
ATOM 695 N N . ALA A 1 98 ? -5.307 -6.437 35.151 1.00 85.50 98 ALA A N 1
ATOM 696 C CA . ALA A 1 98 ? -4.460 -5.264 35.305 1.00 85.50 98 ALA A CA 1
ATOM 697 C C . ALA A 1 98 ? -3.038 -5.636 34.878 1.00 85.50 98 ALA A C 1
ATOM 699 O O . ALA A 1 98 ? -2.428 -6.527 35.468 1.00 85.50 98 ALA A O 1
ATOM 700 N N . ALA A 1 99 ? -2.485 -4.933 33.885 1.00 81.88 99 ALA A N 1
ATOM 701 C CA . ALA A 1 99 ? -1.123 -5.191 33.408 1.00 81.88 99 ALA A CA 1
ATOM 702 C C . ALA A 1 99 ? -0.054 -5.034 34.507 1.00 81.88 99 ALA A C 1
ATOM 704 O O . ALA A 1 99 ? 1.001 -5.667 34.443 1.00 81.88 99 ALA A O 1
ATOM 705 N N . TYR A 1 100 ? -0.323 -4.205 35.524 1.00 79.31 100 TYR A N 1
ATOM 706 C CA . TYR A 1 100 ? 0.590 -3.941 36.633 1.00 79.31 100 TYR A CA 1
ATOM 707 C C . TYR A 1 100 ? -0.167 -3.884 37.967 1.00 79.31 100 TYR A C 1
ATOM 709 O O . TYR A 1 100 ? -1.150 -3.154 38.096 1.00 79.31 100 TYR A O 1
ATOM 717 N N . HIS A 1 101 ? 0.328 -4.619 38.966 1.00 73.06 101 HIS A N 1
ATOM 718 C CA . HIS A 1 101 ? -0.124 -4.563 40.359 1.00 73.06 101 HIS A CA 1
ATOM 719 C C . HIS A 1 101 ? 0.989 -3.944 41.232 1.00 73.06 101 HIS A C 1
ATOM 721 O O . HIS A 1 101 ? 2.153 -4.291 41.018 1.00 73.06 101 HIS A O 1
ATOM 727 N N . PRO A 1 102 ? 0.668 -3.024 42.163 1.00 64.75 102 PRO A N 1
ATOM 728 C CA . PRO A 1 102 ? 1.637 -2.437 43.090 1.00 64.75 102 PRO A CA 1
ATOM 729 C C . PRO A 1 102 ? 2.111 -3.407 44.180 1.00 64.75 102 PRO A C 1
ATOM 731 O O . PRO A 1 102 ? 1.347 -4.336 44.534 1.00 64.75 102 PRO A O 1
#

Secondary structure (DSSP, 8-state):
-IIIIIIHHHHHHHHHHHHT-GGGT---EE-TTSTT-PEE---HHHHHHHHHHHHHHHHHHHHHHHHHHHHHHHHHT-SS--HHHHHH-HHHHTT---S---

pLDDT: mean 94.4, std 5.62, range [64.75, 98.69]

Sequence (102 aa):
VFGIHCVGGIIGALGTGILVNPALGGAGIVDYSTADFAAGYAGTATQLWSQFKGVLVTVLWSGIGSAILYKIVDMIVGLRPTADAEREGLDLTAHGEAAYHP

Radius of gyration: 22.83 Å; chains: 1; bounding box: 43×25×69 Å